Protein AF-A0A422QQS2-F1 (afdb_monomer_lite)

pLDDT: mean 74.92, std 10.62, range [44.09, 88.44]

Organism: NCBI:txid373040

Sequence (67 aa):
MALHGLGRHTGQASGILCMAIVGGALVPFAQGALADGFNVQVSFLLPAACYAFVLYFGAKYASMYKA

Secondary structure (DSSP, 8-state):
-TTTT-GGGHHHHHHHHHHHHHHHHHHHHHHHHHHHHT-HHHHTHHHHHHHHHHHHHHHHHHTTTT-

Radius of gyration: 15.99 Å; chains: 1; bounding box: 38×13×44 Å

InterPro domains:
  IPR036259 MFS transporter superfamily [G3DSA:1.20.1250.20] (1-64)
  IPR050375 Major Facilitator Superfamily TsgA-like [PTHR43702] (2-63)

Foldseek 3Di:
DVLPPVPPCSVVVVVVVVVVVVVVVVQVVVLVVVCVPDHNVVSVVSVVVVVVVVVVVCVVCVVVVVD

Structure (mmCIF, N/CA/C/O backbone):
data_AF-A0A422QQS2-F1
#
_entry.id   AF-A0A422QQS2-F1
#
loop_
_atom_site.group_PDB
_atom_site.id
_atom_site.type_symbol
_atom_site.label_atom_id
_atom_site.label_alt_id
_atom_site.label_comp_id
_atom_site.label_asym_id
_atom_site.label_entity_id
_atom_site.label_seq_id
_atom_site.pdbx_PDB_ins_code
_atom_site.Cartn_x
_atom_site.Cartn_y
_atom_site.Cartn_z
_atom_site.occupancy
_atom_site.B_iso_or_equiv
_atom_site.auth_seq_id
_atom_site.auth_comp_id
_atom_site.auth_asym_id
_atom_site.auth_atom_id
_atom_site.pdbx_PDB_model_num
ATOM 1 N N . MET A 1 1 ? -11.468 5.749 14.281 1.00 52.72 1 MET A N 1
ATOM 2 C CA . MET A 1 1 ? -10.181 5.164 13.823 1.00 52.72 1 MET A CA 1
ATOM 3 C C . MET A 1 1 ? -10.389 3.660 13.709 1.00 52.72 1 MET A C 1
ATOM 5 O O . MET A 1 1 ? -11.083 3.145 14.570 1.00 52.72 1 MET A O 1
ATOM 9 N N . ALA A 1 2 ? -9.879 2.969 12.684 1.00 60.03 2 ALA A N 1
ATOM 10 C CA . ALA A 1 2 ? -10.283 1.597 12.301 1.00 60.03 2 ALA A CA 1
ATOM 11 C C . ALA A 1 2 ? -10.205 0.505 13.401 1.00 60.03 2 ALA A C 1
ATOM 13 O O . ALA A 1 2 ? -10.702 -0.597 13.208 1.00 60.03 2 ALA A O 1
ATOM 14 N N . LEU A 1 3 ? -9.608 0.814 14.555 1.00 59.28 3 LEU A N 1
ATOM 15 C CA . LEU A 1 3 ? -9.460 -0.066 15.717 1.00 59.28 3 LEU A CA 1
ATOM 16 C C . LEU A 1 3 ? -10.423 0.263 16.882 1.00 59.28 3 LEU A C 1
ATOM 18 O O . LEU A 1 3 ? -10.386 -0.390 17.922 1.00 59.28 3 LEU A O 1
ATOM 22 N N . HIS A 1 4 ? -11.271 1.285 16.747 1.00 52.69 4 HIS A N 1
ATOM 23 C CA . HIS A 1 4 ? -12.183 1.730 17.805 1.00 52.69 4 HIS A CA 1
ATOM 24 C C . HIS A 1 4 ? -13.393 0.781 17.875 1.00 52.69 4 HIS A C 1
ATOM 26 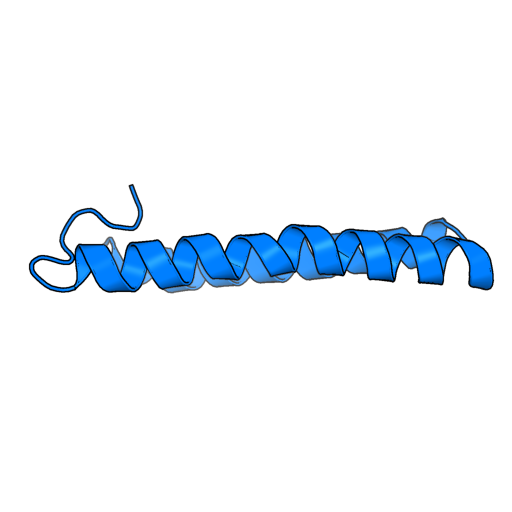O O . HIS A 1 4 ? -14.180 0.730 16.936 1.00 52.69 4 HIS A O 1
ATOM 32 N N . GLY A 1 5 ? -13.517 0.019 18.968 1.00 62.50 5 GLY A N 1
ATOM 33 C CA . GLY A 1 5 ? -14.585 -0.975 19.175 1.00 62.50 5 GLY A CA 1
ATOM 34 C C . GLY A 1 5 ? -14.131 -2.441 19.172 1.00 62.50 5 GLY A C 1
ATOM 35 O O . GLY A 1 5 ? -14.937 -3.322 19.448 1.00 62.50 5 GLY A O 1
ATOM 36 N N . LEU A 1 6 ? -12.843 -2.729 18.933 1.00 60.19 6 LEU A N 1
ATOM 37 C CA . LEU A 1 6 ? -12.334 -4.108 18.843 1.00 60.19 6 LEU A CA 1
ATOM 38 C C . LEU A 1 6 ? -12.021 -4.779 20.199 1.00 60.19 6 LEU A C 1
ATOM 40 O O . LEU A 1 6 ? -11.556 -5.921 20.237 1.00 60.19 6 LEU A O 1
ATOM 44 N N . GLY A 1 7 ? -12.267 -4.091 21.320 1.00 67.81 7 GLY A N 1
ATOM 45 C CA . GLY A 1 7 ? -12.095 -4.627 22.674 1.00 67.81 7 GLY A CA 1
ATOM 46 C C . GLY A 1 7 ? -10.738 -5.315 22.868 1.00 67.81 7 GLY A C 1
ATOM 47 O O . GLY A 1 7 ? -9.682 -4.737 22.601 1.00 67.81 7 GLY A O 1
ATOM 48 N N . ARG A 1 8 ? -10.764 -6.588 23.279 1.00 66.06 8 ARG A N 1
ATOM 49 C CA . ARG A 1 8 ? -9.574 -7.410 23.572 1.00 66.06 8 ARG A CA 1
ATOM 50 C C . ARG A 1 8 ? -8.709 -7.746 22.343 1.00 66.06 8 ARG A C 1
ATOM 52 O O . ARG A 1 8 ? -7.574 -8.176 22.511 1.00 66.06 8 ARG A O 1
ATOM 59 N N . HIS A 1 9 ? -9.208 -7.516 21.126 1.00 72.06 9 HIS A N 1
ATOM 60 C CA . HIS A 1 9 ? -8.499 -7.792 19.868 1.00 72.06 9 HIS A CA 1
ATOM 61 C C . HIS A 1 9 ? -7.804 -6.562 19.262 1.00 72.06 9 HIS A C 1
ATOM 63 O O . HIS A 1 9 ? -7.095 -6.690 18.264 1.00 72.06 9 HIS A O 1
ATOM 69 N N . THR A 1 10 ? -7.933 -5.384 19.883 1.00 77.88 10 THR A N 1
ATOM 70 C CA . THR A 1 10 ? -7.318 -4.123 19.424 1.00 77.88 10 THR A CA 1
ATOM 71 C C . THR A 1 10 ? -5.801 -4.242 19.238 1.00 77.88 10 THR A C 1
ATOM 73 O O . THR A 1 10 ? -5.262 -3.765 18.241 1.00 77.88 10 THR A O 1
ATOM 76 N N . GLY A 1 11 ? -5.108 -4.931 20.155 1.00 76.75 11 GLY A N 1
ATOM 77 C CA . GLY A 1 11 ? -3.657 -5.132 20.069 1.00 76.75 11 GLY A CA 1
ATOM 78 C C . GLY A 1 11 ? -3.240 -5.991 18.872 1.00 76.75 11 GLY A C 1
ATOM 79 O O . GLY A 1 11 ? -2.303 -5.645 18.156 1.00 76.75 11 GLY A O 1
ATOM 80 N N . GLN A 1 12 ? -3.976 -7.070 18.599 1.00 80.12 12 GLN A N 1
ATOM 81 C CA . GLN A 1 12 ? -3.672 -7.964 17.481 1.00 80.12 12 GLN A CA 1
ATOM 82 C C . GLN A 1 12 ? -4.002 -7.311 16.132 1.00 80.12 12 GLN A C 1
ATOM 84 O O . GLN A 1 12 ? -3.222 -7.406 15.187 1.00 80.12 12 GLN A O 1
ATOM 89 N N . ALA A 1 13 ? -5.118 -6.583 16.055 1.00 80.12 13 ALA A N 1
ATOM 90 C CA . ALA A 1 13 ? -5.494 -5.844 14.857 1.00 80.12 13 ALA A CA 1
ATOM 91 C C . ALA A 1 13 ? -4.536 -4.683 14.552 1.00 80.12 13 ALA A C 1
ATOM 93 O O . ALA A 1 13 ? -4.232 -4.449 13.387 1.00 80.12 13 ALA A O 1
ATOM 94 N N . SER A 1 14 ? -3.998 -4.009 15.575 1.00 80.12 14 SER A N 1
ATOM 95 C CA . SER A 1 14 ? -2.930 -3.014 15.401 1.00 80.12 14 SER A CA 1
ATOM 96 C C . SER A 1 14 ? -1.658 -3.640 14.817 1.00 80.12 14 SER A C 1
ATOM 98 O O . SER A 1 14 ? -1.076 -3.103 13.878 1.00 80.12 14 SER A O 1
ATOM 100 N N . GLY A 1 15 ? -1.271 -4.829 15.298 1.00 84.12 15 GLY A N 1
ATOM 101 C CA . GLY A 1 15 ? -0.135 -5.575 14.749 1.00 84.12 15 GLY A CA 1
ATOM 102 C C . GLY A 1 15 ? -0.319 -5.948 13.275 1.00 84.12 15 GLY A C 1
ATOM 103 O O . GLY A 1 15 ? 0.590 -5.750 12.471 1.00 84.12 15 GLY A O 1
ATOM 104 N N . ILE A 1 16 ? -1.511 -6.421 12.897 1.00 84.25 16 ILE A N 1
ATOM 105 C CA . ILE A 1 16 ? -1.836 -6.736 11.496 1.00 84.25 16 ILE A CA 1
ATOM 106 C C . ILE A 1 16 ? -1.856 -5.466 10.639 1.00 84.25 16 ILE A C 1
ATOM 108 O O . ILE A 1 16 ? -1.333 -5.478 9.527 1.00 84.25 16 ILE A O 1
ATOM 112 N N . LEU A 1 17 ? -2.398 -4.359 11.156 1.00 83.06 17 LEU A N 1
ATOM 113 C CA . LEU A 1 17 ? -2.408 -3.076 10.455 1.00 83.06 17 LEU A CA 1
ATOM 114 C C . LEU A 1 17 ? -0.985 -2.558 10.201 1.00 83.06 17 LEU A C 1
ATOM 116 O O . LEU A 1 17 ? -0.690 -2.126 9.092 1.00 83.06 17 LEU A O 1
ATOM 120 N N . CYS A 1 18 ? -0.089 -2.655 11.187 1.00 84.75 18 CYS A N 1
ATOM 121 C CA . CYS A 1 18 ? 1.323 -2.312 11.015 1.00 84.75 18 CYS A CA 1
ATOM 122 C C . CYS A 1 18 ? 2.011 -3.199 9.969 1.00 84.75 18 CYS A C 1
ATOM 124 O O . CYS A 1 18 ? 2.751 -2.686 9.135 1.00 84.75 18 CYS A O 1
ATOM 126 N N . MET A 1 19 ? 1.743 -4.508 9.957 1.00 86.19 19 MET A N 1
ATOM 127 C CA . MET A 1 19 ? 2.285 -5.406 8.928 1.00 86.19 19 MET A CA 1
ATOM 128 C C . MET A 1 19 ? 1.734 -5.087 7.534 1.00 86.19 19 MET A C 1
ATOM 130 O O . MET A 1 19 ? 2.460 -5.191 6.549 1.00 86.19 19 MET A O 1
ATOM 134 N N . ALA A 1 20 ? 0.486 -4.625 7.433 1.00 84.69 20 ALA A N 1
ATOM 135 C CA . ALA A 1 20 ? -0.109 -4.218 6.163 1.00 84.69 20 ALA A CA 1
ATOM 136 C C . ALA A 1 20 ? 0.587 -2.993 5.529 1.00 84.69 20 ALA A C 1
ATOM 138 O O . ALA A 1 20 ? 0.546 -2.849 4.307 1.00 84.69 20 ALA A O 1
ATOM 139 N N . ILE A 1 21 ? 1.292 -2.160 6.312 1.00 85.56 21 ILE A N 1
ATOM 140 C CA . ILE A 1 21 ? 2.108 -1.044 5.793 1.00 85.56 21 ILE A CA 1
ATOM 141 C C . ILE A 1 21 ? 3.211 -1.545 4.845 1.00 85.56 21 ILE A C 1
ATOM 143 O O . ILE A 1 21 ? 3.537 -0.852 3.882 1.00 85.56 21 ILE A O 1
ATOM 147 N N . VAL A 1 22 ? 3.733 -2.766 5.038 1.00 86.62 22 VAL A N 1
ATOM 148 C CA . VAL A 1 22 ? 4.735 -3.380 4.140 1.00 86.62 22 VAL A CA 1
ATOM 149 C C . VAL A 1 22 ? 4.233 -3.456 2.697 1.00 86.62 22 VAL A C 1
ATOM 151 O O . VAL A 1 22 ? 5.014 -3.253 1.767 1.00 86.62 22 VAL A O 1
ATOM 154 N N . GLY A 1 23 ? 2.930 -3.668 2.486 1.00 80.25 23 GLY A N 1
ATOM 155 C CA . GLY A 1 23 ? 2.335 -3.646 1.148 1.00 80.25 23 GLY A CA 1
ATOM 156 C C . GLY A 1 23 ? 2.528 -2.300 0.442 1.00 80.25 23 GLY A C 1
ATOM 157 O O . GLY A 1 23 ? 2.774 -2.265 -0.761 1.00 80.25 23 GLY A O 1
ATOM 158 N N . GLY A 1 24 ? 2.520 -1.197 1.198 1.00 79.25 24 GLY A N 1
ATOM 159 C CA . GLY A 1 24 ? 2.775 0.151 0.694 1.00 79.25 24 GLY A CA 1
ATOM 160 C C . GLY A 1 24 ? 4.221 0.399 0.260 1.00 79.25 24 GLY A C 1
ATOM 161 O O . GLY A 1 24 ? 4.443 1.303 -0.532 1.00 79.25 24 GLY A O 1
ATOM 162 N N . ALA A 1 25 ? 5.190 -0.401 0.718 1.00 81.38 25 ALA A N 1
ATOM 163 C CA . ALA A 1 25 ? 6.568 -0.378 0.219 1.00 81.38 25 ALA A CA 1
ATOM 164 C C . ALA A 1 25 ? 6.771 -1.352 -0.957 1.00 81.38 25 ALA A C 1
ATOM 166 O O . ALA A 1 25 ? 7.535 -1.072 -1.879 1.00 81.38 25 ALA A O 1
ATOM 167 N N . LEU A 1 26 ? 6.049 -2.478 -0.953 1.00 84.81 26 LEU A N 1
ATOM 168 C CA . LEU A 1 26 ? 6.133 -3.508 -1.990 1.00 84.81 26 LEU A CA 1
ATOM 169 C C . LEU A 1 26 ? 5.553 -3.037 -3.335 1.00 84.81 26 LEU A C 1
ATOM 171 O O . LEU A 1 26 ? 6.150 -3.275 -4.382 1.00 84.81 26 LEU A O 1
ATOM 175 N N .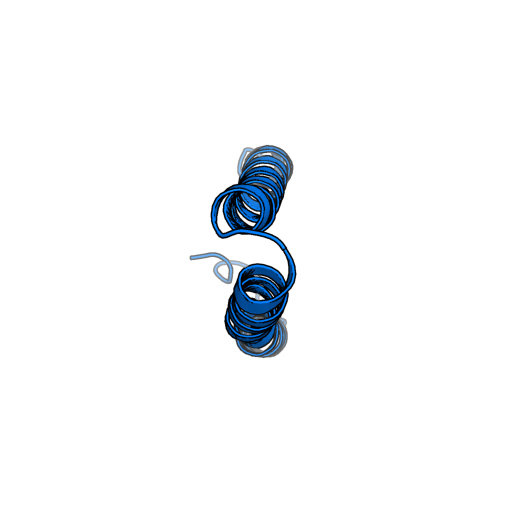 VAL A 1 27 ? 4.408 -2.347 -3.312 1.00 82.12 27 VAL A N 1
ATOM 176 C CA . VAL A 1 27 ? 3.731 -1.829 -4.515 1.00 82.12 27 VAL A CA 1
ATOM 177 C C . VAL A 1 27 ? 4.600 -0.826 -5.296 1.00 82.12 27 VAL A C 1
ATOM 179 O O . VAL A 1 27 ? 4.802 -1.055 -6.487 1.00 82.12 27 VAL A O 1
ATOM 182 N N . PRO A 1 28 ? 5.175 0.236 -4.691 1.00 81.12 28 PRO A N 1
ATOM 183 C CA . PRO A 1 28 ? 6.071 1.152 -5.397 1.00 81.12 28 PRO A CA 1
ATOM 184 C C . PRO A 1 28 ? 7.402 0.511 -5.806 1.00 81.12 28 PRO A C 1
ATOM 186 O O . PRO A 1 28 ? 7.949 0.898 -6.835 1.00 81.12 28 PRO A O 1
ATOM 189 N N . PHE A 1 29 ? 7.904 -0.492 -5.075 1.00 81.75 29 PHE A N 1
ATOM 190 C CA . PHE A 1 29 ? 9.083 -1.25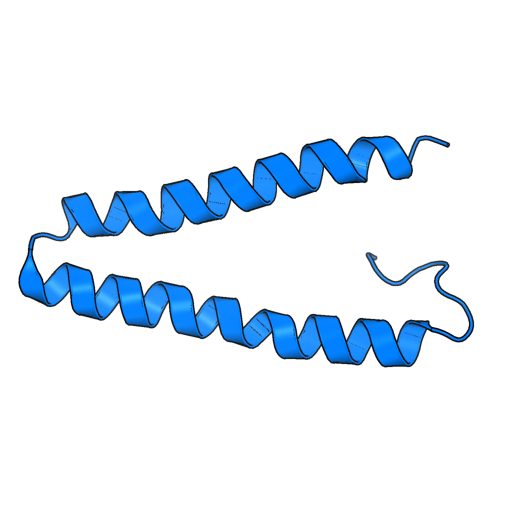4 -5.502 1.00 81.75 29 PHE A CA 1
ATOM 191 C C . PHE A 1 29 ? 8.807 -2.048 -6.787 1.00 81.75 29 PHE A C 1
ATOM 193 O O . PHE A 1 29 ? 9.562 -1.955 -7.754 1.00 81.75 29 PHE A O 1
ATOM 200 N N . ALA A 1 30 ? 7.682 -2.767 -6.837 1.00 80.38 30 ALA A N 1
ATOM 201 C CA . ALA A 1 30 ? 7.243 -3.463 -8.043 1.00 80.38 30 ALA A CA 1
ATOM 202 C C . ALA A 1 30 ? 6.958 -2.483 -9.194 1.00 80.38 30 ALA A C 1
ATOM 204 O O . ALA A 1 30 ? 7.337 -2.738 -10.333 1.00 80.38 30 ALA A O 1
ATOM 205 N N . GLN A 1 31 ? 6.342 -1.335 -8.901 1.00 77.81 31 GLN A N 1
ATOM 206 C CA . GLN A 1 31 ? 6.077 -0.286 -9.885 1.00 77.81 31 GLN A CA 1
ATOM 207 C C . GLN A 1 31 ? 7.359 0.322 -10.469 1.00 77.81 31 GLN A C 1
ATOM 209 O O . GLN A 1 31 ? 7.398 0.593 -11.669 1.00 77.81 31 GLN A O 1
ATOM 214 N N . GLY A 1 32 ? 8.385 0.532 -9.637 1.00 77.31 32 GLY A N 1
ATOM 215 C CA . GLY A 1 32 ? 9.705 1.011 -10.053 1.00 77.31 32 GLY A CA 1
ATOM 216 C C . GLY A 1 32 ? 10.398 0.010 -10.972 1.00 77.31 32 GLY A C 1
ATOM 217 O O . GLY A 1 32 ? 10.748 0.360 -12.093 1.00 77.31 32 GLY A O 1
ATOM 218 N N . ALA A 1 33 ? 10.445 -1.263 -10.570 1.00 77.50 33 ALA A N 1
ATOM 219 C CA . ALA A 1 33 ? 11.012 -2.331 -11.395 1.00 77.50 33 ALA A CA 1
ATOM 220 C C . ALA A 1 33 ? 10.291 -2.494 -12.751 1.00 77.50 33 ALA A C 1
ATOM 222 O O . ALA A 1 33 ? 10.921 -2.778 -13.768 1.00 77.50 33 ALA A O 1
ATOM 223 N N . LEU A 1 34 ? 8.968 -2.295 -12.788 1.00 71.12 34 LEU A N 1
ATOM 224 C CA . LEU A 1 34 ? 8.185 -2.307 -14.030 1.00 71.12 34 LEU A CA 1
ATOM 225 C C . LEU A 1 34 ? 8.402 -1.045 -14.885 1.00 71.12 34 LEU A C 1
ATOM 227 O O . LEU A 1 34 ? 8.354 -1.129 -16.116 1.00 71.12 34 LEU A O 1
ATOM 231 N N . ALA A 1 35 ? 8.658 0.107 -14.254 1.00 75.12 35 ALA A N 1
ATOM 232 C CA . ALA A 1 35 ? 8.908 1.371 -14.947 1.00 75.12 35 ALA A CA 1
ATOM 233 C C . ALA A 1 35 ? 10.239 1.341 -15.706 1.00 75.12 35 ALA A C 1
ATOM 235 O O . ALA A 1 35 ? 10.303 1.867 -16.816 1.00 75.12 35 ALA A O 1
ATOM 236 N N . ASP A 1 36 ? 11.250 0.677 -15.140 1.00 74.12 36 ASP A N 1
ATOM 237 C CA . ASP A 1 36 ? 12.571 0.514 -15.754 1.00 74.12 36 ASP A CA 1
ATOM 238 C C . ASP A 1 36 ? 12.548 -0.406 -16.989 1.00 74.12 36 ASP A C 1
ATOM 240 O O . ASP A 1 36 ? 13.368 -0.255 -17.891 1.00 74.12 36 ASP A O 1
ATOM 244 N N . GLY A 1 37 ? 11.609 -1.359 -17.050 1.00 69.88 37 GLY A N 1
ATOM 245 C CA . GLY A 1 37 ? 11.575 -2.384 -18.099 1.00 69.88 37 GLY A CA 1
ATOM 246 C C . GLY A 1 37 ? 10.699 -2.071 -19.315 1.00 69.88 37 GLY A C 1
ATOM 247 O O . GLY A 1 37 ? 11.058 -2.451 -20.428 1.00 69.88 37 GLY A O 1
ATOM 248 N N . PHE A 1 38 ? 9.540 -1.426 -19.130 1.00 63.38 38 PHE A N 1
ATOM 249 C CA . PHE A 1 38 ? 8.522 -1.358 -20.190 1.00 63.38 38 PHE A CA 1
ATOM 250 C C . PHE A 1 38 ? 8.139 0.047 -20.638 1.00 63.38 38 PHE A C 1
ATOM 252 O O . PHE A 1 38 ? 8.134 0.271 -21.842 1.00 63.38 38 PHE A O 1
ATOM 259 N N . ASN A 1 39 ? 7.757 0.949 -19.725 1.00 63.66 39 ASN A N 1
ATOM 260 C CA . ASN A 1 39 ? 7.436 2.372 -19.941 1.00 63.66 39 ASN A CA 1
ATOM 261 C C . ASN A 1 39 ? 6.693 2.903 -18.694 1.00 63.66 39 ASN A C 1
ATOM 263 O O . ASN A 1 39 ? 5.804 2.231 -18.166 1.00 63.66 39 ASN A O 1
ATOM 267 N N . VAL A 1 40 ? 6.956 4.148 -18.280 1.00 68.81 40 VAL A N 1
ATOM 268 C CA . VAL A 1 40 ? 6.327 4.792 -17.098 1.00 68.81 40 VAL A CA 1
ATOM 269 C C . VAL A 1 40 ? 4.792 4.809 -17.168 1.00 68.81 40 VAL A C 1
ATOM 271 O O . VAL A 1 40 ? 4.112 4.745 -16.143 1.00 68.81 40 VAL A O 1
ATOM 274 N N . GLN A 1 41 ? 4.229 4.845 -18.376 1.00 70.06 41 GLN A N 1
ATOM 275 C CA . GLN A 1 41 ? 2.785 4.911 -18.596 1.00 70.06 41 GLN A CA 1
ATOM 276 C C . GLN A 1 41 ? 2.052 3.628 -18.165 1.00 70.06 41 GLN A C 1
ATOM 278 O O . GLN A 1 41 ? 0.939 3.707 -17.649 1.00 70.06 41 GLN A O 1
ATOM 283 N N . VAL A 1 42 ? 2.682 2.454 -18.303 1.00 68.06 42 VAL A N 1
ATOM 284 C CA . VAL A 1 42 ? 2.106 1.173 -17.848 1.00 68.06 42 VAL A CA 1
ATOM 285 C C . VAL A 1 42 ? 2.240 1.037 -16.331 1.00 68.06 42 VAL A C 1
ATOM 287 O O . VAL A 1 42 ? 1.331 0.539 -15.667 1.00 68.06 42 VAL A O 1
ATOM 290 N N . SER A 1 43 ? 3.315 1.583 -15.756 1.00 69.19 43 SER A N 1
ATOM 291 C CA . SER A 1 43 ? 3.494 1.656 -14.303 1.00 69.19 43 SER A CA 1
ATOM 292 C C . SER A 1 43 ? 2.424 2.487 -13.596 1.00 69.19 43 SER A C 1
ATOM 294 O O . SER A 1 43 ? 2.205 2.263 -12.413 1.00 69.19 43 SER A O 1
ATOM 296 N N . PHE A 1 44 ? 1.703 3.378 -14.286 1.00 72.75 44 PHE A N 1
ATOM 297 C CA . PHE A 1 44 ? 0.554 4.104 -13.723 1.00 72.75 44 PHE A CA 1
ATOM 298 C C . PHE A 1 44 ? -0.722 3.258 -13.585 1.00 72.75 44 PHE A C 1
ATOM 300 O O . PHE A 1 44 ? -1.609 3.613 -12.806 1.00 72.75 44 PHE A O 1
ATOM 307 N N . LEU A 1 45 ? -0.815 2.116 -14.272 1.00 79.31 45 LEU A N 1
ATOM 308 C CA . LEU A 1 45 ? -1.963 1.214 -14.154 1.00 79.31 45 LEU A CA 1
ATOM 309 C C . LEU A 1 45 ? -1.945 0.427 -12.831 1.00 79.31 45 LEU A C 1
ATOM 311 O O . LEU A 1 45 ? -2.999 0.139 -12.265 1.00 79.31 45 LEU A O 1
ATOM 315 N N . LEU A 1 46 ? -0.753 0.133 -12.302 1.00 79.44 46 LEU A N 1
ATOM 316 C CA . LEU A 1 46 ? -0.559 -0.566 -11.028 1.00 79.44 46 LEU A CA 1
ATOM 317 C C . LEU A 1 46 ? -1.109 0.216 -9.807 1.00 79.44 46 LEU A C 1
ATOM 319 O O . LEU A 1 46 ? -1.922 -0.343 -9.064 1.00 79.44 46 LEU A O 1
ATOM 323 N N . PRO A 1 47 ? -0.770 1.505 -9.592 1.00 80.56 47 PRO A N 1
ATOM 324 C CA . PRO A 1 47 ? -1.330 2.293 -8.501 1.00 80.56 47 PRO A CA 1
ATOM 325 C C . PRO A 1 47 ? -2.814 2.591 -8.733 1.00 80.56 47 PRO A C 1
ATOM 327 O O . PRO A 1 47 ? -3.573 2.616 -7.765 1.00 80.56 47 PRO A O 1
ATOM 330 N N . ALA A 1 48 ? -3.266 2.729 -9.987 1.00 84.44 48 ALA A N 1
ATOM 331 C CA . ALA A 1 48 ? -4.690 2.862 -10.299 1.00 84.44 48 ALA A CA 1
ATOM 332 C C . ALA A 1 48 ? -5.495 1.626 -9.849 1.00 84.44 48 ALA A C 1
ATOM 334 O O . ALA A 1 48 ? -6.538 1.770 -9.208 1.00 84.44 48 ALA A O 1
ATOM 335 N N . ALA A 1 49 ? -4.985 0.414 -10.094 1.00 85.12 49 ALA A N 1
ATOM 336 C CA . ALA A 1 49 ? -5.590 -0.823 -9.597 1.00 85.12 49 ALA A CA 1
ATOM 337 C C . ALA A 1 49 ? -5.575 -0.903 -8.058 1.00 85.12 49 ALA A C 1
ATOM 339 O O . ALA A 1 49 ? -6.565 -1.307 -7.445 1.00 85.12 49 ALA A O 1
ATOM 340 N N . CYS A 1 50 ? -4.490 -0.456 -7.417 1.00 83.81 50 CYS A N 1
ATOM 341 C CA . CYS A 1 50 ? -4.395 -0.390 -5.957 1.00 83.81 50 CYS A CA 1
ATOM 342 C C . CYS A 1 50 ? -5.450 0.556 -5.356 1.00 83.81 50 CYS A C 1
ATOM 344 O O . CYS A 1 50 ? -6.136 0.191 -4.400 1.00 83.81 50 CYS A O 1
ATOM 346 N N . TYR A 1 51 ? -5.644 1.738 -5.946 1.00 84.38 51 TYR A N 1
ATOM 347 C CA . TYR A 1 51 ? -6.689 2.681 -5.533 1.00 84.38 51 TYR A CA 1
ATOM 348 C C . TYR A 1 51 ? -8.102 2.133 -5.757 1.00 84.38 51 TYR A C 1
ATOM 350 O O . TYR A 1 51 ? -8.971 2.332 -4.907 1.00 84.38 51 TYR A O 1
ATOM 358 N N . ALA A 1 52 ? -8.336 1.398 -6.847 1.00 88.44 52 ALA A N 1
ATOM 359 C CA . ALA A 1 52 ? -9.612 0.723 -7.076 1.00 88.44 52 ALA A CA 1
ATOM 360 C C . ALA A 1 52 ? -9.917 -0.308 -5.974 1.00 88.44 52 ALA A C 1
ATOM 362 O O . ALA A 1 52 ? -11.048 -0.381 -5.490 1.00 88.44 52 ALA A O 1
ATOM 363 N N . PHE A 1 53 ? -8.908 -1.054 -5.510 1.00 84.50 53 PHE A N 1
ATOM 364 C CA . PHE A 1 53 ? -9.062 -1.979 -4.385 1.00 84.50 53 PHE A CA 1
ATOM 365 C C . PHE A 1 53 ? -9.382 -1.248 -3.071 1.00 84.50 53 PHE A C 1
ATOM 367 O O . PHE A 1 53 ? -10.262 -1.682 -2.328 1.00 84.50 53 PHE A O 1
ATOM 374 N N . VAL A 1 54 ? -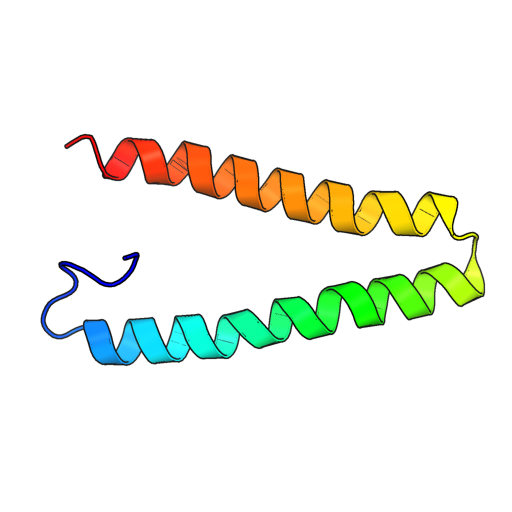8.731 -0.110 -2.804 1.00 86.00 54 VAL A N 1
ATOM 375 C CA . VAL A 1 54 ? -9.033 0.738 -1.634 1.00 86.00 54 VAL A CA 1
ATOM 376 C C . VAL A 1 54 ? -10.465 1.275 -1.694 1.00 86.00 54 VAL A C 1
ATOM 378 O O . VAL A 1 54 ? -11.163 1.245 -0.683 1.00 86.00 54 VAL A O 1
ATOM 381 N N . LEU A 1 55 ? -10.936 1.707 -2.868 1.00 86.19 55 LEU A N 1
ATOM 382 C CA . LEU A 1 55 ? -12.323 2.140 -3.074 1.00 86.19 55 LEU A CA 1
ATOM 383 C C . LEU A 1 55 ? -13.320 1.003 -2.839 1.00 86.19 55 LEU A C 1
ATOM 385 O O . LEU A 1 55 ? -14.318 1.200 -2.149 1.00 86.19 55 LEU A O 1
ATOM 389 N N . TYR A 1 56 ? -13.043 -0.194 -3.361 1.00 86.25 56 TYR A N 1
ATOM 390 C CA . TYR A 1 56 ? -13.880 -1.373 -3.139 1.00 86.25 56 TYR A CA 1
ATOM 391 C C . TYR A 1 56 ? -13.934 -1.768 -1.658 1.00 86.25 56 TYR A C 1
ATOM 393 O O . TYR A 1 56 ? -15.012 -2.025 -1.121 1.00 86.25 56 TYR A O 1
ATOM 401 N N . PHE A 1 57 ? -12.787 -1.770 -0.973 1.00 83.75 57 PHE A N 1
ATOM 402 C CA . PHE A 1 57 ? -12.715 -2.010 0.466 1.00 83.75 57 PHE A CA 1
ATOM 403 C C . PHE A 1 57 ? -13.507 -0.939 1.231 1.00 83.75 57 PHE A C 1
ATOM 405 O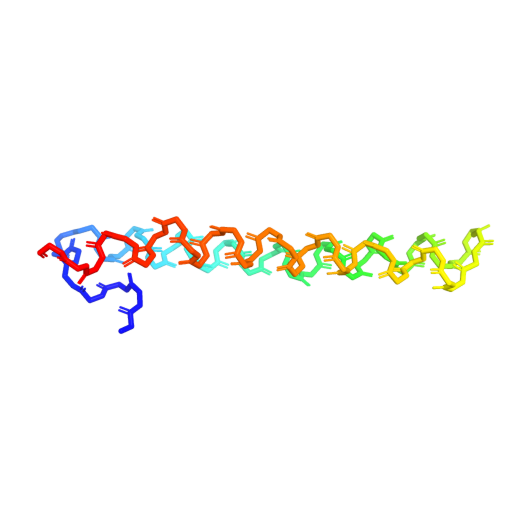 O . PHE A 1 57 ? -14.361 -1.265 2.051 1.00 83.75 57 PHE A O 1
ATOM 412 N N . GLY A 1 58 ? -13.313 0.339 0.906 1.00 82.31 58 GLY A N 1
ATOM 413 C CA . GLY A 1 58 ? -14.072 1.446 1.485 1.00 82.31 58 GLY A CA 1
ATOM 414 C C . GLY A 1 58 ? -15.581 1.267 1.320 1.00 82.31 58 GLY A C 1
ATOM 415 O O . GLY A 1 58 ? -16.305 1.322 2.306 1.00 82.31 58 GLY A O 1
ATOM 416 N N . ALA A 1 59 ? -16.059 0.967 0.111 1.00 83.44 59 ALA A N 1
ATOM 417 C CA . ALA A 1 59 ? -17.480 0.755 -0.164 1.00 83.44 59 ALA A CA 1
ATOM 418 C C . ALA A 1 59 ? -18.058 -0.466 0.575 1.00 83.44 59 ALA A C 1
ATOM 420 O O . ALA A 1 59 ? -19.137 -0.386 1.162 1.00 83.44 59 ALA A O 1
ATOM 421 N N . LYS A 1 60 ? -17.332 -1.591 0.593 1.00 79.00 60 LYS A N 1
ATOM 422 C CA . LYS A 1 60 ? -17.778 -2.837 1.232 1.00 79.00 60 LYS A CA 1
ATOM 423 C C . LYS A 1 60 ? -17.847 -2.717 2.756 1.00 79.00 60 LYS A C 1
ATOM 425 O O . LYS A 1 60 ? -18.820 -3.162 3.359 1.00 79.00 60 LYS A O 1
ATOM 430 N N . TYR A 1 61 ? -16.841 -2.107 3.382 1.00 71.94 61 TYR A N 1
ATOM 431 C CA . TYR A 1 61 ? -16.787 -1.947 4.838 1.00 71.94 61 TYR A CA 1
ATOM 432 C C . TYR A 1 61 ? -17.543 -0.701 5.335 1.00 71.94 61 TYR A C 1
ATOM 434 O O . TYR A 1 61 ? -17.966 -0.681 6.489 1.00 71.94 61 TYR A O 1
ATOM 442 N N . ALA A 1 62 ? -17.831 0.287 4.475 1.00 65.00 62 ALA A N 1
ATOM 443 C CA . ALA A 1 62 ? -18.749 1.387 4.796 1.00 65.00 62 ALA A CA 1
ATOM 444 C C . ALA A 1 62 ? -20.172 0.892 5.099 1.00 65.00 62 ALA A C 1
ATOM 446 O O . ALA A 1 62 ? -20.847 1.458 5.957 1.00 65.00 62 ALA A O 1
ATOM 447 N N . SER A 1 63 ? -20.612 -0.203 4.469 1.00 59.59 63 SER A N 1
ATOM 448 C CA . SER A 1 63 ? -21.904 -0.832 4.777 1.00 59.59 63 SER A CA 1
ATOM 449 C C . SER A 1 63 ? -21.966 -1.441 6.183 1.00 59.59 63 SER A C 1
ATOM 451 O O . SER A 1 63 ? -23.060 -1.663 6.692 1.00 59.59 63 SER A O 1
ATOM 453 N N . MET 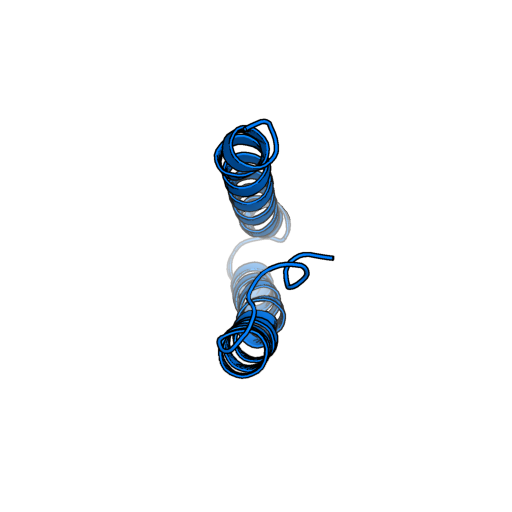A 1 64 ? -20.820 -1.723 6.809 1.00 59.97 64 MET A N 1
ATOM 454 C CA . MET A 1 64 ? -20.738 -2.347 8.132 1.00 59.97 64 MET A CA 1
ATOM 455 C C . MET A 1 64 ? -20.772 -1.313 9.269 1.00 59.97 64 MET A C 1
ATOM 457 O O . MET A 1 64 ? -21.129 -1.655 10.387 1.00 59.97 64 MET A O 1
ATOM 461 N N . TYR A 1 65 ? -20.452 -0.043 8.984 1.00 55.22 65 TYR A N 1
ATOM 462 C CA . TYR A 1 65 ? -20.529 1.065 9.952 1.00 55.22 65 TYR A CA 1
ATOM 463 C C . TYR A 1 65 ? -21.940 1.674 10.067 1.00 55.22 65 TYR A C 1
ATOM 465 O O . TYR A 1 65 ? -22.169 2.564 10.879 1.00 55.22 65 TYR A O 1
ATOM 473 N N . LYS A 1 66 ? -22.885 1.229 9.226 1.00 49.16 66 LYS A N 1
ATOM 474 C CA . LYS A 1 66 ? -24.273 1.718 9.186 1.00 49.16 66 LYS A CA 1
ATOM 475 C C . LYS A 1 66 ? -25.267 0.793 9.921 1.00 49.16 66 LYS A C 1
ATOM 477 O O . LYS A 1 66 ? -26.468 0.915 9.689 1.00 49.16 66 LYS A O 1
ATOM 482 N N . ALA A 1 67 ? -24.780 -0.135 10.747 1.00 44.09 67 ALA A N 1
ATOM 483 C CA . ALA A 1 67 ? -25.593 -0.987 11.618 1.00 44.09 67 ALA A CA 1
ATOM 484 C C . ALA A 1 67 ? -25.398 -0.580 13.081 1.00 44.09 67 ALA A C 1
ATOM 486 O O . ALA A 1 67 ? -24.222 -0.461 13.492 1.00 44.09 67 ALA A O 1
#